Protein AF-V9LE79-F1 (afdb_monomer_lite)

pLDDT: mean 90.93, std 6.91, range [68.38, 98.25]

Secondary structure (DSSP, 8-state):
----EE-TTSEEEEEESS--TTTSTTTT--EEEEEEE--TTT---B-----S--SSEEEE---SS-B-HHHHHHHHHHTTSEEPPHHHHHHHHHTS-------EE-TTS-EEEEESS-BTTBBBSS-EEEE-----TTT--BEEEEEE-

Organism: Callorhinchus milii (NCBI:txid7868)

InterPro domains:
  IPR000538 Link domain [PF00193] (1-50)
  IPR000538 Link domain [PF00193] (64-147)
  IPR000538 Link domain [PR01265] (64-76)
  IPR000538 Link domain [PR01265] (93-106)
  IPR000538 Link domain [PR01265] (111-122)
  IPR000538 Link domain [PR01265] (142-149)
  IPR000538 Link domain [PS50963] (1-51)
  IPR000538 Link domain [PS50963] (56-148)
  IPR000538 Link domain [SM00445] (1-51)
  IPR000538 Link domain [SM00445] (55-148)
  IPR016186 C-type lectin-like/link domain superfamily [G3DSA:3.10.100.10] (1-54)
  IPR016186 C-type lectin-like/link domain superfamily [G3DSA:3.10.100.10] (58-149)
  IPR016187 C-type lectin fold [SSF56436] (1-54)
  IPR016187 C-type lectin fold [SSF56436] (65-148)
  IPR050691 Hyaluronan-binding Proteoglycan [PTHR22804] (1-148)

Structure (mmCIF, N/CA/C/O backbone):
data_AF-V9LE79-F1
#
_entry.id   AF-V9LE79-F1
#
loop_
_atom_site.group_PDB
_atom_site.id
_atom_site.type_symbol
_atom_site.label_atom_id
_atom_site.label_alt_id
_atom_site.label_comp_id
_atom_site.label_asym_id
_atom_site.label_entity_id
_atom_site.label_seq_id
_atom_site.pdbx_PDB_ins_code
_atom_site.Cartn_x
_atom_site.Cartn_y
_atom_site.Cartn_z
_atom_site.occupancy
_atom_site.B_iso_or_equiv
_atom_site.auth_seq_id
_atom_site.auth_comp_id
_atom_site.auth_asym_id
_atom_site.auth_atom_id
_atom_site.pdbx_PDB_model_num
ATOM 1 N N . TRP A 1 1 ? 11.650 -2.992 -2.498 1.00 69.94 1 TRP A N 1
ATOM 2 C CA . TRP A 1 1 ? 10.301 -3.381 -2.942 1.00 69.94 1 TRP A CA 1
ATOM 3 C C . TRP A 1 1 ? 10.131 -2.920 -4.375 1.00 69.94 1 TRP A C 1
ATOM 5 O O . TRP A 1 1 ? 10.414 -1.754 -4.641 1.00 69.94 1 TRP A O 1
ATOM 15 N N . CYS A 1 2 ? 9.711 -3.807 -5.272 1.00 81.38 2 CYS A N 1
ATOM 16 C CA . CYS A 1 2 ? 9.452 -3.493 -6.678 1.00 81.38 2 CYS A CA 1
ATOM 17 C C . CYS A 1 2 ? 7.940 -3.579 -6.898 1.00 81.38 2 CYS A C 1
ATOM 19 O O . CYS A 1 2 ? 7.314 -4.495 -6.376 1.00 81.38 2 CYS A O 1
ATOM 21 N N . ASN A 1 3 ? 7.347 -2.599 -7.577 1.00 83.62 3 ASN A N 1
ATOM 22 C CA . ASN A 1 3 ? 5.889 -2.476 -7.695 1.00 83.62 3 ASN A CA 1
ATOM 23 C C . ASN A 1 3 ? 5.371 -3.332 -8.857 1.00 83.62 3 ASN A C 1
ATOM 25 O O . ASN A 1 3 ? 4.773 -2.799 -9.781 1.00 83.62 3 ASN A O 1
ATOM 29 N N . ALA A 1 4 ? 5.676 -4.631 -8.830 1.00 90.12 4 ALA A N 1
ATOM 30 C CA . ALA A 1 4 ? 5.181 -5.596 -9.803 1.00 90.12 4 ALA A CA 1
ATOM 31 C C . ALA A 1 4 ? 3.661 -5.718 -9.684 1.00 90.12 4 ALA A C 1
ATOM 33 O O . ALA A 1 4 ? 3.146 -5.882 -8.574 1.00 90.12 4 ALA A O 1
ATOM 34 N N . GLY A 1 5 ? 2.966 -5.614 -10.812 1.00 92.44 5 GLY A N 1
ATOM 35 C CA . GLY A 1 5 ? 1.516 -5.693 -10.859 1.00 92.44 5 GLY A CA 1
ATOM 36 C C . GLY A 1 5 ? 1.008 -6.526 -12.023 1.00 92.44 5 GLY A C 1
ATOM 37 O O . GLY A 1 5 ? 1.709 -6.702 -13.019 1.00 92.44 5 GLY A O 1
ATOM 38 N N . TRP A 1 6 ? -0.209 -7.034 -11.865 1.00 93.62 6 TRP A N 1
ATOM 39 C CA . TRP A 1 6 ? -0.938 -7.749 -12.903 1.00 93.62 6 TRP A CA 1
ATOM 40 C C . TRP A 1 6 ? -1.312 -6.823 -14.059 1.00 93.62 6 TRP A C 1
ATOM 42 O O . TRP A 1 6 ? -1.772 -5.699 -13.838 1.00 93.62 6 TRP A O 1
ATOM 52 N N . LEU A 1 7 ? -1.177 -7.340 -15.276 1.00 92.06 7 LEU A N 1
ATOM 53 C CA . LEU A 1 7 ? -1.769 -6.793 -16.491 1.00 92.06 7 LEU A CA 1
ATOM 54 C C . LEU A 1 7 ? -2.960 -7.653 -16.940 1.00 92.06 7 LEU A C 1
ATOM 56 O O . LEU A 1 7 ? -3.145 -8.787 -16.489 1.00 92.06 7 LEU A O 1
ATOM 60 N N . GLU A 1 8 ? -3.787 -7.102 -17.829 1.00 90.12 8 GLU A N 1
ATOM 61 C CA . GLU A 1 8 ? -4.998 -7.765 -18.336 1.00 90.12 8 GLU A CA 1
ATOM 62 C C . GLU A 1 8 ? -4.683 -9.069 -19.089 1.00 90.12 8 GLU A C 1
ATOM 64 O O . GLU A 1 8 ? -5.411 -10.054 -18.960 1.00 90.12 8 GLU A O 1
ATOM 69 N N . ASP A 1 9 ? -3.536 -9.115 -19.771 1.00 91.44 9 ASP A N 1
ATOM 70 C CA . ASP A 1 9 ? -3.017 -10.291 -20.482 1.00 91.44 9 ASP A CA 1
ATOM 71 C C . ASP A 1 9 ? -2.540 -11.430 -19.554 1.00 91.44 9 ASP A C 1
ATOM 73 O O . ASP A 1 9 ? -2.109 -12.484 -20.023 1.00 91.44 9 ASP A O 1
ATOM 77 N N . GLY A 1 10 ? -2.619 -11.244 -18.230 1.00 90.12 10 GLY A N 1
ATOM 78 C CA . GLY A 1 10 ? -2.179 -12.219 -17.232 1.00 90.12 10 GLY A CA 1
ATOM 79 C C . GLY A 1 10 ? -0.671 -12.229 -16.980 1.00 90.12 10 GLY A C 1
ATOM 80 O O . GLY A 1 10 ? -0.193 -13.054 -16.197 1.00 90.12 10 GLY A O 1
ATOM 81 N N . SER A 1 11 ? 0.083 -11.319 -17.598 1.00 93.50 11 SER A N 1
ATOM 82 C CA . SER A 1 11 ? 1.484 -11.101 -17.259 1.00 93.50 11 SER A CA 1
ATOM 83 C C . SER A 1 11 ? 1.644 -10.207 -16.030 1.00 93.50 11 SER A C 1
ATOM 85 O O . SER A 1 11 ? 0.726 -9.494 -15.613 1.00 93.50 11 SER A O 1
ATOM 87 N N . VAL A 1 12 ? 2.833 -10.253 -15.427 1.00 93.88 12 VAL A N 1
ATOM 88 C CA . VAL A 1 12 ? 3.208 -9.383 -14.309 1.00 93.88 12 VAL A CA 1
ATOM 89 C C . VAL A 1 12 ? 4.397 -8.531 -14.699 1.00 93.88 12 VAL A C 1
ATOM 91 O O . VAL A 1 12 ? 5.450 -9.047 -15.076 1.00 93.88 12 VAL A O 1
ATOM 94 N N . GLN A 1 13 ? 4.241 -7.215 -14.589 1.00 93.25 13 GLN A N 1
ATOM 95 C CA . GLN A 1 13 ? 5.246 -6.260 -15.046 1.00 93.25 13 GLN A CA 1
ATOM 96 C C . GLN A 1 13 ? 5.335 -5.046 -14.119 1.00 93.25 13 GLN A C 1
ATOM 98 O O . GLN A 1 13 ? 4.437 -4.782 -13.315 1.00 93.25 13 GLN A O 1
ATOM 103 N N . TYR A 1 14 ? 6.432 -4.293 -14.222 1.00 90.44 14 TYR A N 1
ATOM 104 C CA . TYR A 1 14 ? 6.525 -2.950 -13.647 1.00 90.44 14 TYR A CA 1
ATOM 105 C C . TYR A 1 14 ? 7.533 -2.055 -14.374 1.00 90.44 14 TYR A C 1
ATOM 107 O O . TYR A 1 14 ? 8.595 -2.524 -14.796 1.00 90.44 14 TYR A O 1
ATOM 115 N N . PRO A 1 15 ? 7.252 -0.742 -14.466 1.00 89.31 15 PRO A N 1
ATOM 116 C CA . PRO A 1 15 ? 8.195 0.214 -15.018 1.00 89.31 15 PRO A CA 1
ATOM 117 C C . PRO A 1 15 ? 9.310 0.544 -14.017 1.00 89.31 15 PRO A C 1
ATOM 119 O O . PRO A 1 15 ? 9.093 0.713 -12.810 1.00 89.31 15 PRO A O 1
ATOM 122 N N . ILE A 1 16 ? 10.517 0.714 -14.542 1.00 87.12 16 ILE A N 1
ATOM 123 C CA . ILE A 1 16 ? 11.696 1.206 -13.838 1.00 87.12 16 ILE A CA 1
ATOM 124 C C . ILE A 1 16 ? 12.039 2.574 -14.424 1.00 87.12 16 ILE A C 1
ATOM 126 O O . ILE A 1 16 ? 12.859 2.683 -15.326 1.00 87.12 16 ILE A O 1
ATOM 130 N N . ALA A 1 17 ? 11.411 3.627 -13.900 1.00 84.12 17 ALA A N 1
ATOM 131 C CA . ALA A 1 17 ? 11.756 5.007 -14.258 1.00 84.12 17 ALA A CA 1
ATOM 132 C C . ALA A 1 17 ? 13.042 5.490 -13.559 1.00 84.12 17 ALA A C 1
ATOM 134 O O . ALA A 1 17 ? 13.789 6.301 -14.095 1.00 84.12 17 ALA A O 1
ATOM 135 N N . SER A 1 18 ? 13.311 4.983 -12.353 1.00 81.69 18 SER A N 1
ATOM 136 C CA . SER A 1 18 ? 14.513 5.300 -11.577 1.00 81.69 18 SER A CA 1
ATOM 137 C C . SER A 1 18 ? 15.154 4.005 -11.081 1.00 81.69 18 SER A C 1
ATOM 139 O O . SER A 1 18 ? 14.509 3.272 -10.315 1.00 81.69 18 SER A O 1
ATOM 141 N N . PRO A 1 19 ? 16.394 3.697 -11.503 1.00 79.81 19 PRO A N 1
ATOM 142 C CA . PRO A 1 19 ? 17.018 2.432 -11.168 1.00 79.81 19 PRO A CA 1
ATOM 143 C C . PRO A 1 19 ? 17.258 2.253 -9.670 1.00 79.81 19 PRO A C 1
ATOM 145 O O . PRO A 1 19 ? 17.910 3.069 -9.017 1.00 79.81 19 PRO A O 1
ATOM 148 N N . ARG A 1 20 ? 16.779 1.137 -9.118 1.00 80.56 20 ARG A N 1
ATOM 149 C CA . ARG A 1 20 ? 16.965 0.764 -7.709 1.00 80.56 20 ARG A CA 1
ATOM 150 C C . ARG A 1 20 ? 17.723 -0.548 -7.641 1.00 80.56 20 ARG A C 1
ATOM 152 O O . ARG A 1 20 ? 17.371 -1.492 -8.341 1.00 80.56 20 ARG A O 1
ATOM 159 N N . ARG A 1 21 ? 18.709 -0.643 -6.739 1.00 74.88 21 ARG A N 1
ATOM 160 C CA . ARG A 1 21 ? 19.594 -1.823 -6.602 1.00 74.88 21 ARG A CA 1
ATOM 161 C C . ARG A 1 21 ? 18.840 -3.160 -6.566 1.00 74.88 21 ARG A C 1
ATOM 163 O O . ARG A 1 21 ? 19.332 -4.142 -7.092 1.00 74.88 21 ARG A O 1
ATOM 170 N N . ARG A 1 22 ? 17.651 -3.203 -5.950 1.00 78.12 22 ARG A N 1
ATOM 171 C CA . ARG A 1 22 ? 16.840 -4.429 -5.822 1.00 78.12 22 ARG A CA 1
ATOM 172 C C . ARG A 1 22 ? 15.872 -4.677 -6.992 1.00 78.12 22 ARG A C 1
ATOM 174 O O . ARG A 1 22 ? 15.337 -5.769 -7.085 1.00 78.12 22 ARG A O 1
ATOM 181 N N . CYS A 1 23 ? 15.608 -3.680 -7.836 1.00 80.19 23 CYS A N 1
ATOM 182 C CA . CYS A 1 23 ? 14.555 -3.739 -8.860 1.00 80.19 23 CYS A CA 1
ATOM 183 C C . CYS A 1 23 ? 15.066 -3.601 -10.292 1.00 80.19 23 CYS A C 1
ATOM 185 O O . CYS A 1 23 ? 14.289 -3.760 -11.217 1.00 80.19 23 CYS A O 1
ATOM 187 N N . SER A 1 24 ? 16.340 -3.268 -10.486 1.00 79.12 24 SER A N 1
ATOM 188 C CA . SER A 1 24 ? 16.888 -2.921 -11.804 1.00 79.12 24 SER A CA 1
ATOM 189 C C . SER A 1 24 ? 18.040 -3.827 -12.229 1.00 79.12 24 SER A C 1
ATOM 191 O O . SER A 1 24 ? 18.800 -3.472 -13.123 1.00 79.12 24 SER A O 1
ATOM 193 N N . GLY A 1 25 ? 18.199 -4.969 -11.555 1.00 72.00 25 GLY A N 1
ATOM 194 C CA . GLY A 1 25 ? 19.347 -5.854 -11.742 1.00 72.00 25 GLY A CA 1
ATOM 195 C C . GLY A 1 25 ? 20.681 -5.196 -11.368 1.00 72.00 25 GLY A C 1
ATOM 196 O O . GLY A 1 25 ? 20.724 -4.113 -10.774 1.00 72.00 25 GLY A O 1
ATOM 197 N N . SER A 1 26 ? 21.779 -5.871 -11.708 1.00 68.38 26 SER A N 1
ATOM 198 C CA . SER A 1 26 ? 23.151 -5.374 -11.531 1.00 68.38 26 SER A CA 1
ATOM 199 C C . SER A 1 26 ? 23.437 -4.134 -12.380 1.00 68.38 26 SER A C 1
ATOM 201 O O . SER A 1 26 ? 24.067 -3.197 -11.892 1.00 68.38 26 SER A O 1
ATOM 203 N N . ASP A 1 27 ? 22.890 -4.092 -13.595 1.00 71.44 27 ASP A N 1
ATOM 204 C CA . ASP A 1 27 ? 23.194 -3.063 -14.599 1.00 71.44 27 ASP A CA 1
ATOM 205 C C . ASP A 1 27 ? 22.375 -1.777 -14.428 1.00 71.44 27 ASP A C 1
ATOM 207 O O . ASP A 1 27 ? 22.572 -0.808 -15.156 1.00 71.44 27 ASP A O 1
ATOM 211 N N . ARG A 1 28 ? 21.472 -1.736 -13.434 1.00 75.06 28 ARG A N 1
ATOM 212 C CA . ARG A 1 28 ? 20.654 -0.560 -13.085 1.00 75.06 28 ARG A CA 1
ATOM 213 C C . ARG A 1 28 ? 19.928 0.019 -14.307 1.00 75.06 28 ARG A C 1
ATOM 215 O O . ARG A 1 28 ? 19.889 1.233 -14.495 1.00 75.06 28 ARG A O 1
ATOM 222 N N . THR A 1 29 ? 19.332 -0.851 -15.114 1.00 78.50 29 THR A N 1
ATOM 223 C CA . THR A 1 29 ? 18.672 -0.461 -16.362 1.00 78.50 29 THR A CA 1
ATOM 224 C C . THR A 1 29 ? 17.319 0.208 -16.112 1.00 78.50 29 THR A C 1
ATOM 226 O O . THR A 1 29 ? 16.593 -0.121 -15.170 1.00 78.50 29 THR A O 1
ATOM 229 N N . VAL A 1 30 ? 17.000 1.188 -16.958 1.00 87.06 30 VAL A N 1
ATOM 230 C CA . VAL A 1 30 ? 15.675 1.819 -17.082 1.00 87.06 30 VAL A CA 1
ATOM 231 C C . VAL A 1 30 ? 14.867 1.021 -18.104 1.00 87.06 30 VAL A C 1
ATOM 233 O O . VAL A 1 30 ? 15.437 0.481 -19.050 1.00 87.06 30 VAL A O 1
ATOM 236 N N . GLY A 1 31 ? 13.549 0.941 -17.930 1.00 89.38 31 GLY A N 1
ATOM 237 C CA . GLY A 1 31 ? 12.669 0.245 -18.872 1.00 89.38 31 GLY A CA 1
ATOM 238 C C . GLY A 1 31 ? 11.530 -0.483 -18.176 1.00 89.38 31 GLY A C 1
ATOM 239 O O . GLY A 1 31 ? 11.005 -0.005 -17.171 1.00 89.38 31 GLY A O 1
ATOM 240 N N . ILE A 1 32 ? 11.148 -1.642 -18.707 1.00 89.00 32 ILE A N 1
ATOM 241 C CA . ILE A 1 32 ? 10.090 -2.492 -18.155 1.00 89.00 32 ILE A CA 1
ATOM 242 C C . ILE A 1 32 ? 10.724 -3.786 -17.652 1.00 89.00 32 ILE A C 1
ATOM 244 O O . ILE A 1 32 ? 11.422 -4.471 -18.395 1.00 89.00 32 ILE A O 1
ATOM 248 N N . SER A 1 33 ? 10.474 -4.125 -16.388 1.00 90.12 33 SER A N 1
ATOM 249 C CA . SER A 1 33 ? 10.775 -5.455 -15.862 1.00 90.12 33 SER A CA 1
ATOM 250 C C . SER A 1 33 ? 9.550 -6.341 -16.044 1.00 90.12 33 SER A C 1
ATOM 252 O O . SER A 1 33 ? 8.452 -5.968 -15.625 1.00 90.12 33 SER A O 1
ATOM 254 N N . ASN A 1 34 ? 9.741 -7.492 -16.685 1.00 90.62 34 ASN A N 1
ATOM 255 C CA . ASN A 1 34 ? 8.676 -8.418 -17.047 1.00 90.62 34 ASN A CA 1
ATOM 256 C C . ASN A 1 34 ? 8.924 -9.782 -16.391 1.00 90.62 34 ASN A C 1
ATOM 258 O O . ASN A 1 34 ? 9.992 -10.368 -16.567 1.00 90.62 34 ASN A O 1
ATOM 262 N N . TYR A 1 35 ? 7.956 -10.265 -15.614 1.00 90.06 35 TYR A N 1
ATOM 263 C CA . TYR A 1 35 ? 7.994 -11.574 -14.950 1.00 90.06 35 TYR A CA 1
ATOM 264 C C . TYR A 1 35 ? 7.269 -12.667 -15.753 1.00 90.06 35 TYR A C 1
ATOM 266 O O . TYR A 1 35 ? 7.238 -13.821 -15.327 1.00 90.06 35 TYR A O 1
ATOM 274 N N . GLY A 1 36 ? 6.712 -12.322 -16.914 1.00 93.38 36 GLY A N 1
ATOM 275 C CA . GLY A 1 36 ? 5.952 -13.212 -17.782 1.00 93.38 36 GLY A CA 1
ATOM 276 C C . GLY A 1 36 ? 4.548 -13.492 -17.257 1.00 93.38 36 GLY A C 1
ATOM 277 O O . GLY A 1 36 ? 4.058 -12.814 -16.352 1.00 93.38 36 GLY A O 1
ATOM 278 N N . TYR A 1 37 ? 3.903 -14.496 -17.850 1.00 93.94 37 TYR A N 1
ATOM 279 C CA . TYR A 1 37 ? 2.624 -15.027 -17.386 1.00 93.94 37 TYR A CA 1
ATOM 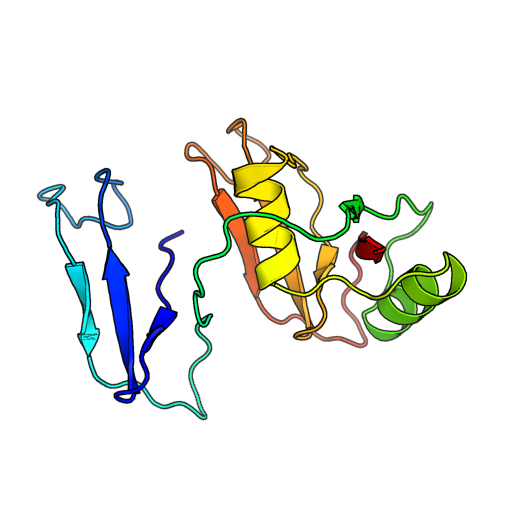280 C C . TYR A 1 37 ? 2.791 -15.687 -16.016 1.00 93.94 37 TYR A C 1
ATOM 282 O O . TYR A 1 37 ? 3.726 -16.468 -15.814 1.00 93.94 37 TYR A O 1
ATOM 290 N N . ARG A 1 38 ? 1.897 -15.370 -15.080 1.00 94.38 38 ARG A N 1
ATOM 291 C CA . ARG A 1 38 ? 1.941 -15.867 -13.697 1.00 94.38 38 ARG A CA 1
ATOM 292 C C . ARG A 1 38 ? 0.612 -16.532 -13.330 1.00 94.38 38 ARG A C 1
ATOM 294 O O . ARG A 1 38 ? -0.425 -16.229 -13.921 1.00 94.38 38 ARG A O 1
ATOM 301 N N . HIS A 1 39 ? 0.632 -17.429 -12.348 1.00 91.81 39 HIS A N 1
ATOM 302 C CA . HIS A 1 39 ? -0.572 -18.151 -11.924 1.00 91.81 39 HIS A CA 1
ATOM 303 C C . HIS A 1 39 ? -1.425 -17.269 -11.005 1.00 91.81 39 HIS A C 1
ATOM 305 O O . HIS A 1 39 ? -0.991 -16.894 -9.915 1.00 91.81 39 HIS A O 1
ATOM 311 N N . LYS A 1 40 ? -2.640 -16.913 -11.442 1.00 85.00 40 LYS A N 1
ATOM 312 C CA . LYS A 1 40 ? -3.513 -15.956 -10.732 1.00 85.00 40 LYS A CA 1
ATOM 313 C C . LYS A 1 40 ? -3.990 -16.492 -9.379 1.00 85.00 40 LYS A C 1
ATOM 315 O O . LYS A 1 40 ? -4.258 -15.719 -8.461 1.00 85.00 40 LYS A O 1
ATOM 320 N N . GLU A 1 41 ? -4.081 -17.810 -9.253 1.00 85.50 41 GLU A N 1
ATOM 321 C CA . GLU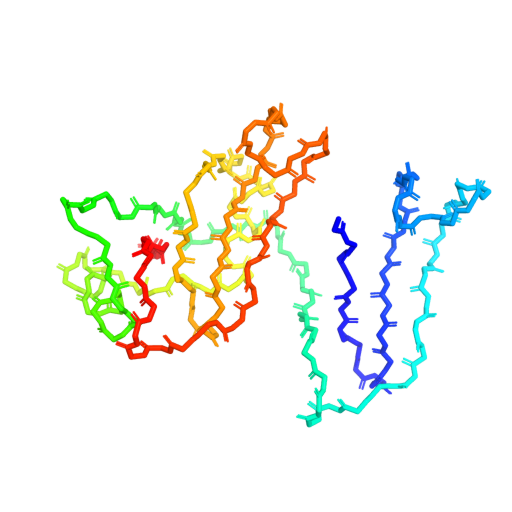 A 1 41 ? -4.581 -18.510 -8.073 1.00 85.50 41 GLU A CA 1
ATOM 322 C C . GLU A 1 41 ? -3.509 -18.630 -6.981 1.00 85.50 41 GLU A C 1
ATOM 324 O O . GLU A 1 41 ? -3.807 -18.458 -5.791 1.00 85.50 41 GLU A O 1
ATOM 329 N N . ASP A 1 42 ? -2.255 -18.831 -7.384 1.00 88.38 42 ASP A N 1
ATOM 330 C CA . ASP A 1 42 ? -1.129 -19.103 -6.483 1.00 88.38 42 ASP A CA 1
ATOM 331 C C . ASP A 1 42 ? -0.335 -17.844 -6.133 1.00 88.38 42 ASP A C 1
ATOM 333 O O . ASP A 1 42 ? 0.295 -17.760 -5.077 1.00 88.38 42 ASP A O 1
ATOM 337 N N . GLU A 1 43 ? -0.391 -16.831 -6.995 1.00 90.38 43 GLU A N 1
ATOM 338 C CA . GLU A 1 43 ? 0.409 -15.624 -6.853 1.00 90.38 43 GLU A CA 1
ATOM 339 C C . GLU A 1 43 ? -0.447 -14.410 -6.511 1.00 90.38 43 GLU A C 1
ATOM 341 O O . GLU A 1 43 ? -1.654 -14.347 -6.758 1.00 90.38 43 GLU A O 1
ATOM 346 N N . ARG A 1 44 ? 0.174 -13.428 -5.858 1.00 89.38 44 ARG A N 1
ATOM 347 C CA . ARG A 1 44 ? -0.492 -12.203 -5.416 1.00 89.38 44 ARG A CA 1
ATOM 348 C C . ARG A 1 44 ? 0.337 -11.009 -5.855 1.00 89.38 44 ARG A C 1
ATOM 350 O O . ARG A 1 44 ? 1.408 -10.758 -5.309 1.00 89.38 44 ARG A O 1
ATOM 357 N N . TYR A 1 45 ? -0.205 -10.264 -6.805 1.00 90.81 45 TYR A N 1
ATOM 358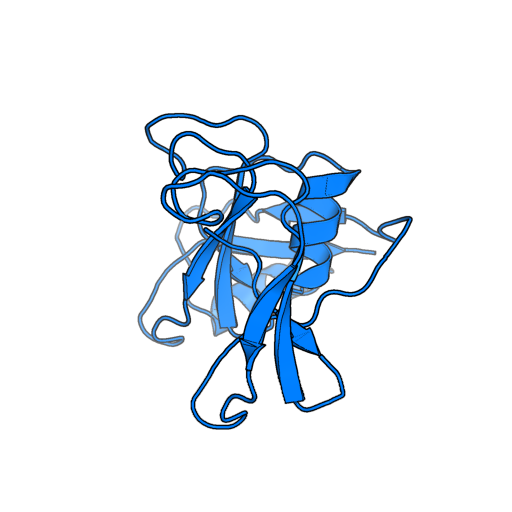 C CA . TYR A 1 45 ? 0.303 -8.971 -7.236 1.00 90.81 45 TYR A CA 1
ATOM 359 C C . TYR A 1 45 ? -0.826 -7.945 -7.179 1.00 90.81 45 TYR A C 1
ATOM 361 O O . TYR A 1 45 ? -2.007 -8.298 -7.212 1.00 90.81 45 TYR A O 1
ATOM 369 N N . ASP A 1 46 ? -0.461 -6.674 -7.060 1.00 90.56 46 ASP A N 1
ATOM 370 C CA . ASP A 1 46 ? -1.430 -5.585 -7.146 1.00 90.56 46 ASP A CA 1
ATOM 371 C C . ASP A 1 46 ? -1.844 -5.363 -8.608 1.00 90.56 46 ASP A C 1
ATOM 373 O O . ASP A 1 46 ? -1.108 -5.709 -9.527 1.00 90.56 46 ASP A O 1
ATOM 377 N N . ALA A 1 47 ? -2.990 -4.732 -8.839 1.00 88.88 47 ALA A N 1
ATOM 378 C CA . ALA A 1 47 ? -3.299 -4.104 -10.121 1.00 88.88 47 ALA A CA 1
ATOM 379 C C . ALA A 1 47 ? -3.177 -2.588 -9.939 1.00 88.88 47 ALA A C 1
ATOM 381 O O . ALA A 1 47 ? -3.783 -2.017 -9.028 1.00 88.88 47 ALA A O 1
ATOM 382 N N . PHE A 1 48 ? -2.360 -1.935 -10.765 1.00 82.38 48 PHE A N 1
ATOM 383 C CA . PHE A 1 48 ? -2.133 -0.495 -10.665 1.00 82.38 48 PHE A CA 1
ATOM 384 C C . PHE A 1 48 ? -3.001 0.244 -11.679 1.00 82.38 48 PHE A C 1
ATOM 386 O O . PHE A 1 48 ? -2.823 0.091 -12.883 1.00 82.38 48 PHE A O 1
ATOM 393 N N . CYS A 1 49 ? -3.896 1.093 -11.179 1.00 81.25 49 CYS A N 1
ATOM 394 C CA . CYS A 1 49 ? -4.658 2.034 -11.994 1.00 81.25 49 CYS A CA 1
ATOM 395 C C . CYS A 1 49 ? -4.111 3.451 -11.805 1.00 81.25 49 CYS A C 1
ATOM 397 O O . CYS A 1 49 ? -3.664 3.816 -10.713 1.00 81.25 49 CYS A O 1
ATOM 399 N N . PHE A 1 50 ? -4.174 4.264 -12.858 1.00 80.62 50 PHE A N 1
ATOM 400 C CA . PHE A 1 50 ? -3.887 5.690 -12.750 1.00 80.62 50 PHE A CA 1
ATOM 401 C C . PHE A 1 50 ? -5.069 6.422 -12.104 1.00 80.62 50 PHE A C 1
ATOM 403 O O . PHE A 1 50 ? -6.223 6.183 -12.453 1.00 80.62 50 PHE A O 1
ATOM 410 N N . THR A 1 51 ? -4.774 7.342 -11.186 1.00 85.25 51 THR A N 1
ATOM 411 C CA . THR A 1 51 ? -5.735 8.328 -10.688 1.00 85.25 51 THR A CA 1
ATOM 412 C C . THR A 1 51 ? -5.047 9.681 -10.541 1.00 85.25 51 THR A C 1
ATOM 414 O O . THR A 1 51 ? -3.885 9.744 -10.137 1.00 85.25 51 THR A O 1
ATOM 417 N N . SER A 1 52 ? -5.759 10.757 -10.874 1.00 83.50 52 SER A N 1
ATOM 418 C CA . SER A 1 52 ? -5.287 12.137 -10.719 1.00 83.50 52 SER A CA 1
ATOM 419 C C . SER A 1 52 ? -5.679 12.761 -9.380 1.00 83.50 52 SER A C 1
ATOM 421 O O . SER A 1 52 ? -5.085 13.761 -8.987 1.00 83.50 52 SER A O 1
ATOM 423 N N . ASN A 1 53 ? -6.665 12.194 -8.679 1.00 83.81 53 ASN A N 1
ATOM 424 C CA . ASN A 1 53 ? -7.142 12.711 -7.401 1.00 83.81 53 ASN A CA 1
ATOM 425 C C . ASN A 1 53 ? -7.719 11.588 -6.524 1.00 83.81 53 ASN A C 1
ATOM 427 O O . ASN A 1 53 ? -8.304 10.624 -7.026 1.00 83.81 53 ASN A O 1
ATOM 431 N N . LEU A 1 54 ? -7.584 11.727 -5.208 1.00 86.62 54 LEU A N 1
ATOM 432 C CA . LEU A 1 54 ? -8.275 10.898 -4.231 1.00 86.62 54 LEU A CA 1
ATOM 433 C C . LEU A 1 54 ? -9.538 11.644 -3.772 1.00 86.62 54 LEU A C 1
ATOM 435 O O . LEU A 1 54 ? -9.457 12.682 -3.129 1.00 86.62 54 LEU A O 1
ATOM 439 N N . GLN A 1 55 ? -10.726 11.123 -4.096 1.00 88.62 55 GLN A N 1
ATOM 440 C CA . GLN A 1 55 ? -12.016 11.730 -3.715 1.00 88.62 55 GLN A CA 1
ATOM 441 C C . GLN A 1 55 ? -12.356 11.489 -2.231 1.00 88.62 55 GLN A C 1
ATOM 443 O O . GLN A 1 55 ? -13.426 10.981 -1.916 1.00 88.62 55 GLN A O 1
ATOM 448 N N . GLY A 1 56 ? -11.404 11.715 -1.330 1.00 93.88 56 GLY A N 1
ATOM 449 C CA . GLY A 1 56 ? -11.501 11.449 0.103 1.00 93.88 56 GLY A CA 1
ATOM 450 C C . GLY A 1 56 ? -10.117 11.452 0.747 1.00 93.88 56 GLY A C 1
ATOM 451 O O . GLY A 1 56 ? -9.132 11.814 0.113 1.00 93.88 56 GLY A O 1
ATOM 452 N N . SER A 1 57 ? -10.020 11.000 1.993 1.00 95.94 57 SER A N 1
ATOM 453 C CA . SER A 1 57 ? -8.757 10.955 2.735 1.00 95.94 57 SER A CA 1
ATOM 454 C C . SER A 1 57 ? -8.494 9.581 3.337 1.00 95.94 57 SER A C 1
ATOM 456 O O . SER A 1 57 ? -9.389 8.934 3.888 1.00 95.94 57 SER A O 1
ATOM 458 N N . VAL A 1 58 ? -7.238 9.139 3.250 1.00 97.56 58 VAL A N 1
ATOM 459 C CA . VAL A 1 58 ? -6.744 7.984 4.006 1.00 97.56 58 VAL A CA 1
ATOM 460 C C . VAL A 1 58 ? -6.097 8.473 5.293 1.00 97.56 58 VAL A C 1
ATOM 462 O O . VAL A 1 58 ? -5.221 9.335 5.280 1.00 97.56 58 VAL A O 1
ATOM 465 N N . TYR A 1 59 ? -6.479 7.877 6.416 1.00 96.12 59 TYR A N 1
ATOM 466 C CA . TYR A 1 59 ? -5.888 8.173 7.715 1.00 96.12 59 TYR A CA 1
ATOM 467 C C . TYR A 1 59 ? -5.608 6.894 8.496 1.00 96.12 59 TYR A C 1
ATOM 469 O O . TYR A 1 59 ? -6.287 5.877 8.369 1.00 96.12 59 TYR A O 1
ATOM 477 N N . PHE A 1 60 ? -4.585 6.949 9.343 1.00 96.38 60 PHE A N 1
ATOM 478 C CA . PHE A 1 60 ? -4.252 5.846 10.234 1.00 96.38 60 PHE A CA 1
ATOM 479 C C . PHE A 1 60 ? -5.024 5.974 11.544 1.00 96.38 60 PHE A C 1
ATOM 481 O O . PHE A 1 60 ? -4.912 6.986 12.248 1.00 96.38 60 PHE A O 1
ATOM 488 N N . ARG A 1 61 ? -5.777 4.939 11.915 1.00 88.81 61 ARG A N 1
ATOM 489 C CA . ARG A 1 61 ? -6.537 4.943 13.163 1.00 88.81 61 ARG A CA 1
ATOM 490 C C . ARG A 1 61 ? -5.613 4.628 14.340 1.00 88.81 61 ARG A C 1
ATOM 492 O O . ARG A 1 61 ? -5.279 3.474 14.604 1.00 88.81 61 ARG A O 1
ATOM 499 N N . LYS A 1 62 ? -5.214 5.672 15.072 1.00 76.75 62 LYS A N 1
ATOM 500 C CA . LYS A 1 62 ? -4.437 5.542 16.312 1.00 76.75 62 LYS A CA 1
ATOM 501 C C . LYS A 1 62 ? -5.329 4.949 17.404 1.00 76.75 62 LYS A C 1
ATOM 503 O O . LYS A 1 62 ? -6.276 5.589 17.850 1.00 76.75 62 LYS A O 1
ATOM 508 N N . MET A 1 63 ? -5.036 3.721 17.815 1.00 79.88 63 MET A N 1
ATOM 509 C CA . MET A 1 63 ? -5.724 3.027 18.904 1.00 79.88 63 MET A CA 1
ATOM 510 C C . MET A 1 63 ? -4.719 2.619 19.974 1.00 79.88 63 MET A C 1
ATOM 512 O O . MET A 1 63 ? -3.554 2.375 19.672 1.00 79.88 63 MET A O 1
ATOM 516 N N . TYR A 1 64 ? -5.180 2.546 21.225 1.00 81.12 64 TYR A N 1
ATOM 517 C CA . TYR A 1 64 ? -4.352 2.146 22.369 1.00 81.12 64 TYR A CA 1
ATOM 518 C C . TYR A 1 64 ? -3.833 0.707 22.253 1.00 81.12 64 TYR A C 1
ATOM 520 O O . TYR A 1 64 ? -2.793 0.379 22.813 1.00 81.12 64 TYR A O 1
ATOM 528 N N . ARG A 1 65 ? -4.536 -0.141 21.493 1.00 88.19 65 ARG A N 1
ATOM 529 C CA . ARG A 1 65 ? -4.121 -1.505 21.158 1.00 88.19 65 ARG A CA 1
ATOM 530 C C . ARG A 1 65 ? -4.173 -1.735 19.650 1.00 88.19 65 ARG A C 1
ATOM 532 O O . ARG A 1 65 ? -4.982 -1.122 18.953 1.00 88.19 65 ARG A O 1
ATOM 539 N N . LYS A 1 66 ? -3.326 -2.647 19.173 1.00 92.31 66 LYS A N 1
ATOM 540 C CA . LYS A 1 66 ? -3.391 -3.185 17.810 1.00 92.31 66 LYS A CA 1
ATOM 541 C C . LYS A 1 66 ? -4.612 -4.100 17.664 1.00 92.31 66 LYS A C 1
ATOM 543 O O . LYS A 1 66 ? -5.080 -4.663 18.651 1.00 92.31 66 LYS A O 1
ATOM 548 N N . LEU A 1 67 ? -5.114 -4.221 16.443 1.00 95.19 67 LEU A N 1
ATOM 549 C CA . LEU A 1 67 ? -6.352 -4.911 16.102 1.00 95.19 67 LEU A CA 1
ATOM 550 C C . LEU A 1 67 ? -6.094 -6.093 15.171 1.00 95.19 67 LEU A C 1
ATOM 552 O O . LEU A 1 67 ? -5.205 -6.029 14.313 1.00 95.19 67 LEU A O 1
ATOM 556 N N . ASN A 1 68 ? -6.912 -7.136 15.293 1.00 97.31 68 ASN A N 1
ATOM 557 C CA . ASN A 1 68 ? -7.027 -8.132 14.227 1.00 97.31 68 ASN A CA 1
ATOM 558 C C . ASN A 1 68 ? -7.818 -7.562 13.034 1.00 97.31 68 ASN A C 1
ATOM 560 O O . ASN A 1 68 ? -8.372 -6.461 13.106 1.00 97.31 68 ASN A O 1
ATOM 564 N N . TYR A 1 69 ? -7.882 -8.302 11.927 1.00 98.06 69 TYR A N 1
ATOM 565 C CA . TYR A 1 69 ? -8.485 -7.803 10.688 1.00 98.06 69 TYR A CA 1
ATOM 566 C C . TYR A 1 69 ? -9.966 -7.402 10.854 1.00 98.06 69 TYR A C 1
ATOM 568 O O . TYR A 1 69 ? -10.377 -6.310 10.461 1.00 98.06 69 TYR A O 1
ATOM 576 N N . ALA A 1 70 ? -10.767 -8.253 11.502 1.00 98.12 70 ALA A N 1
ATOM 577 C CA . ALA A 1 70 ? -12.196 -8.006 11.704 1.00 98.12 70 ALA A CA 1
ATOM 578 C C . ALA A 1 70 ? -12.465 -6.851 12.686 1.00 98.12 70 ALA A C 1
ATOM 580 O O . ALA A 1 70 ? -13.473 -6.148 12.595 1.00 98.12 70 ALA A O 1
ATOM 581 N N . GLU A 1 71 ? -11.586 -6.648 13.665 1.00 97.31 71 GLU A N 1
ATOM 582 C CA . GLU A 1 71 ? -11.630 -5.473 14.531 1.00 97.31 71 GLU A CA 1
ATOM 583 C C . GLU A 1 71 ? -11.249 -4.196 13.773 1.00 97.31 71 GLU A C 1
ATOM 585 O O . GLU A 1 71 ? -11.885 -3.166 13.995 1.00 97.31 71 GLU A O 1
ATOM 590 N N . ALA A 1 72 ? -10.248 -4.254 12.886 1.00 97.44 72 ALA A N 1
ATOM 591 C CA . ALA A 1 72 ? -9.795 -3.118 12.083 1.00 97.44 72 ALA A CA 1
ATOM 592 C C . ALA A 1 72 ? -10.901 -2.584 11.165 1.00 97.44 72 ALA A C 1
ATOM 594 O O . ALA A 1 72 ? -11.155 -1.379 11.170 1.00 97.44 72 ALA A O 1
ATOM 595 N N . MET A 1 73 ? -11.619 -3.474 10.472 1.00 97.75 73 MET A N 1
ATOM 596 C CA . MET A 1 73 ? -12.793 -3.107 9.669 1.00 97.75 73 MET A CA 1
ATOM 597 C C . MET A 1 73 ? -13.844 -2.364 10.504 1.00 97.75 73 MET A C 1
ATOM 599 O O . MET A 1 73 ? -14.164 -1.208 10.225 1.00 97.75 73 MET A O 1
ATOM 603 N N . ARG A 1 74 ? -14.288 -2.977 11.611 1.00 97.12 74 ARG A N 1
ATOM 604 C CA . ARG A 1 74 ? -15.287 -2.384 12.519 1.00 97.12 74 ARG A CA 1
ATOM 605 C C . ARG A 1 74 ? -14.820 -1.074 13.152 1.00 97.12 74 ARG A C 1
ATOM 607 O O . ARG A 1 74 ? -15.631 -0.242 13.556 1.00 97.12 74 ARG A O 1
ATOM 614 N N . ALA A 1 75 ? -13.515 -0.892 13.341 1.00 96.00 75 ALA A N 1
ATOM 615 C CA . ALA A 1 75 ? -12.968 0.356 13.858 1.00 96.00 75 ALA A CA 1
ATOM 616 C C . ALA A 1 75 ? -13.108 1.500 12.845 1.00 96.00 75 ALA A C 1
ATOM 618 O O . ALA A 1 75 ? -13.477 2.598 13.258 1.00 96.00 75 ALA A O 1
ATOM 619 N N . CYS A 1 76 ? -12.868 1.240 11.555 1.00 97.06 76 CYS A N 1
ATOM 620 C CA . CYS A 1 76 ? -13.055 2.234 10.497 1.00 97.06 76 CYS A CA 1
ATOM 621 C C . CYS A 1 76 ? -14.538 2.583 10.291 1.00 97.06 76 CYS A C 1
ATOM 623 O O . CYS A 1 76 ? -14.878 3.768 10.229 1.00 97.06 76 CYS A O 1
ATOM 625 N N . GLU A 1 77 ? -15.417 1.575 10.296 1.00 96.94 77 GLU A N 1
ATOM 626 C CA . GLU A 1 77 ? -16.878 1.745 10.183 1.00 96.94 77 GLU A CA 1
ATOM 627 C C . GLU A 1 77 ? -17.440 2.621 11.304 1.00 96.94 77 GLU A C 1
ATOM 629 O O . GLU A 1 77 ? -18.158 3.587 11.052 1.00 96.94 77 GLU A O 1
ATOM 634 N N . ARG A 1 78 ? -17.037 2.365 12.556 1.00 95.00 78 ARG A N 1
ATOM 635 C CA . ARG A 1 78 ? -17.461 3.175 13.713 1.00 95.00 78 ARG A CA 1
ATOM 636 C C . ARG A 1 78 ? -16.984 4.627 13.667 1.00 95.00 78 ARG A C 1
ATOM 638 O O . ARG A 1 78 ? -17.555 5.463 14.359 1.00 95.00 78 ARG A O 1
ATOM 645 N N . SER A 1 79 ? -15.956 4.943 12.881 1.00 92.12 79 SER A N 1
ATOM 646 C CA . SER A 1 79 ? -15.531 6.327 12.621 1.00 92.12 79 SER A CA 1
ATOM 647 C C . SER A 1 79 ? -16.198 6.964 11.393 1.00 92.12 79 SER A C 1
ATOM 649 O O . SER A 1 79 ? -15.816 8.066 10.995 1.00 92.12 79 SER A O 1
ATOM 651 N N . GLY A 1 80 ? -17.191 6.296 10.797 1.00 94.69 80 GLY A N 1
ATOM 652 C CA . GLY A 1 80 ? -17.913 6.780 9.620 1.00 94.69 80 GLY A CA 1
ATOM 653 C C . GLY A 1 80 ? -17.089 6.702 8.334 1.00 94.69 80 GLY A C 1
ATOM 654 O O . GLY A 1 80 ? -17.220 7.572 7.479 1.00 94.69 80 GLY A O 1
ATOM 655 N N . GLY A 1 81 ? -16.193 5.718 8.233 1.00 96.06 81 GLY A N 1
ATOM 656 C CA . GLY A 1 81 ? -15.415 5.422 7.031 1.00 96.06 81 GLY A CA 1
ATOM 657 C C . GLY A 1 81 ? -15.366 3.919 6.760 1.00 96.06 81 GLY A C 1
ATOM 658 O O . GLY A 1 81 ? -16.036 3.138 7.425 1.00 96.06 81 GLY A O 1
ATOM 659 N N . ALA A 1 82 ? -14.540 3.501 5.809 1.00 97.69 82 ALA A N 1
ATOM 660 C CA . ALA A 1 82 ? -14.284 2.093 5.509 1.00 97.69 82 ALA A CA 1
ATOM 661 C C . ALA A 1 82 ? -12.805 1.764 5.733 1.00 97.69 82 ALA A C 1
ATOM 663 O O . ALA A 1 82 ? -11.969 2.666 5.829 1.00 97.69 82 ALA A O 1
ATOM 664 N N . ILE A 1 83 ? -12.460 0.480 5.831 1.00 98.06 83 ILE A N 1
ATOM 665 C CA . ILE A 1 83 ? -11.051 0.081 5.751 1.00 98.06 83 ILE A CA 1
ATOM 666 C C . ILE A 1 83 ? -10.499 0.495 4.380 1.00 98.06 83 ILE A C 1
ATOM 668 O O . ILE A 1 83 ? -11.177 0.356 3.364 1.00 98.06 83 ILE A O 1
ATOM 672 N N . ALA A 1 84 ? -9.300 1.072 4.349 1.00 98.06 84 ALA A N 1
ATOM 673 C CA . ALA A 1 84 ? -8.750 1.619 3.117 1.00 98.06 84 ALA A CA 1
ATOM 674 C C . ALA A 1 84 ? -8.410 0.502 2.123 1.00 98.06 84 ALA A C 1
ATOM 676 O O . ALA A 1 84 ? -7.860 -0.544 2.487 1.00 98.06 84 ALA A O 1
ATOM 677 N N . LYS A 1 85 ? -8.675 0.761 0.843 1.00 96.44 85 LYS A N 1
ATOM 678 C CA . LYS A 1 85 ? -8.197 -0.079 -0.256 1.00 96.44 85 LYS A CA 1
ATOM 679 C C . LYS A 1 85 ? -6.707 0.145 -0.485 1.00 96.44 85 LYS A C 1
ATOM 681 O O . LYS A 1 85 ? -6.174 1.224 -0.220 1.00 96.44 85 LYS A O 1
ATOM 686 N N . VAL A 1 86 ? -6.045 -0.842 -1.083 1.00 95.12 86 VAL A N 1
ATOM 687 C CA . VAL A 1 86 ? -4.632 -0.732 -1.484 1.00 95.12 86 VAL A CA 1
ATOM 688 C C . VAL A 1 86 ? -4.406 0.478 -2.387 1.00 95.12 86 VAL A C 1
ATOM 690 O O . VAL A 1 86 ? -3.544 1.304 -2.095 1.00 95.12 86 VAL A O 1
ATOM 693 N N . GLY A 1 87 ? -5.227 0.636 -3.430 1.00 93.25 87 GLY A N 1
ATOM 694 C CA . GLY A 1 87 ? -5.133 1.773 -4.348 1.00 93.25 87 GLY A CA 1
ATOM 695 C C . GLY A 1 87 ? -5.296 3.129 -3.654 1.00 93.25 87 GLY A C 1
ATOM 696 O O . GLY A 1 87 ? -4.559 4.060 -3.963 1.00 93.25 87 GLY A O 1
ATOM 697 N N . GLN A 1 88 ? -6.183 3.227 -2.656 1.00 95.94 88 GLN A N 1
ATOM 698 C CA . GLN A 1 88 ? -6.362 4.450 -1.866 1.00 95.94 88 GLN A CA 1
ATOM 699 C C . GLN A 1 88 ? -5.115 4.765 -1.033 1.00 95.94 88 GLN A C 1
ATOM 701 O O . GLN A 1 88 ? -4.691 5.916 -0.996 1.00 95.94 88 GLN A O 1
ATOM 706 N N . LEU A 1 89 ? -4.483 3.759 -0.413 1.00 96.50 89 LEU A N 1
ATOM 707 C CA . LEU A 1 89 ? -3.228 3.959 0.320 1.00 96.50 89 LEU A CA 1
ATOM 708 C C . LEU A 1 89 ? -2.095 4.420 -0.610 1.00 96.50 89 LEU A C 1
ATOM 710 O O . LEU A 1 89 ? -1.339 5.320 -0.246 1.00 96.50 89 LEU A O 1
ATOM 714 N N . TYR A 1 90 ? -1.973 3.825 -1.802 1.00 94.31 90 TYR A N 1
ATOM 715 C CA . TYR A 1 90 ? -0.979 4.244 -2.796 1.00 94.31 90 TYR A CA 1
ATOM 716 C C . TYR A 1 90 ? -1.230 5.668 -3.299 1.00 94.31 90 TYR A C 1
ATOM 718 O O . TYR A 1 90 ? -0.276 6.436 -3.413 1.00 94.31 90 TYR A O 1
ATOM 726 N N . ALA A 1 91 ? -2.488 6.028 -3.562 1.00 94.44 91 ALA A N 1
ATOM 727 C CA . ALA A 1 91 ? -2.864 7.385 -3.942 1.00 94.44 91 ALA A CA 1
ATOM 728 C C . ALA A 1 91 ? -2.525 8.383 -2.826 1.00 94.44 91 ALA A C 1
ATOM 730 O O . ALA A 1 91 ? -1.817 9.348 -3.086 1.00 94.44 91 ALA A O 1
ATOM 731 N N . ALA A 1 92 ? -2.908 8.104 -1.577 1.00 96.12 92 ALA A N 1
ATOM 732 C CA . ALA A 1 92 ? -2.591 8.965 -0.437 1.00 96.12 92 ALA A CA 1
ATOM 733 C C . ALA A 1 92 ? -1.076 9.100 -0.201 1.00 96.12 92 ALA A C 1
ATOM 735 O O . ALA A 1 92 ? -0.577 10.183 0.084 1.00 96.12 92 ALA A O 1
ATOM 736 N N . TRP A 1 93 ? -0.308 8.019 -0.357 1.00 95.00 93 TRP A N 1
ATOM 737 C CA . TRP A 1 93 ? 1.157 8.074 -0.293 1.00 95.00 93 TRP A CA 1
ATOM 738 C C . TRP A 1 93 ? 1.753 8.965 -1.388 1.00 95.00 93 TRP A C 1
ATOM 740 O O . TRP A 1 93 ? 2.685 9.727 -1.132 1.00 95.00 93 TRP A O 1
ATOM 750 N N . LYS A 1 94 ? 1.244 8.844 -2.618 1.00 92.25 94 LYS A N 1
ATOM 751 C CA . LYS A 1 94 ? 1.829 9.490 -3.795 1.00 92.25 94 LYS A CA 1
ATOM 752 C C . LYS A 1 94 ? 1.390 10.945 -3.969 1.00 92.25 94 LYS A C 1
ATOM 754 O O . LYS A 1 94 ? 2.210 11.749 -4.403 1.00 92.25 94 LYS A O 1
ATOM 759 N N . ILE A 1 95 ? 0.125 11.243 -3.685 1.00 93.38 95 ILE A N 1
ATOM 760 C CA . ILE A 1 95 ? -0.535 12.530 -3.942 1.00 93.38 95 ILE A CA 1
ATOM 761 C C . ILE A 1 95 ? -0.578 13.353 -2.653 1.00 93.38 95 ILE A C 1
ATOM 763 O O . ILE A 1 95 ? -0.044 14.456 -2.621 1.00 93.38 95 ILE A O 1
ATOM 767 N N . ASP A 1 96 ? -1.107 12.778 -1.570 1.00 94.50 96 ASP A N 1
ATOM 768 C CA . ASP A 1 96 ? -1.273 13.480 -0.284 1.00 94.50 96 ASP A CA 1
ATOM 769 C C . ASP A 1 96 ? -0.015 13.427 0.598 1.00 94.50 96 ASP A C 1
ATOM 771 O O . ASP A 1 96 ? -0.017 13.907 1.732 1.00 94.50 96 ASP A O 1
ATOM 775 N N . LEU A 1 97 ? 1.063 12.812 0.098 1.00 95.25 97 LEU A N 1
ATOM 776 C CA . LEU A 1 97 ? 2.331 12.618 0.806 1.00 95.25 97 LEU A CA 1
ATOM 777 C C . LEU A 1 97 ? 2.158 11.933 2.175 1.00 95.25 97 LEU A C 1
ATOM 779 O O . LEU A 1 97 ? 2.872 12.234 3.136 1.00 95.25 97 LEU A O 1
ATOM 783 N N . LEU A 1 98 ? 1.229 10.976 2.266 1.00 96.44 98 LEU A N 1
ATOM 784 C CA . LEU A 1 98 ? 0.995 10.211 3.487 1.00 96.44 98 LEU A CA 1
ATOM 785 C C . LEU A 1 98 ? 2.238 9.385 3.861 1.00 96.44 98 LEU A C 1
ATOM 787 O O . LEU A 1 98 ? 2.584 8.409 3.195 1.00 96.44 98 LEU A O 1
ATOM 791 N N . ASP A 1 99 ? 2.870 9.751 4.975 1.00 95.56 99 ASP A N 1
ATOM 792 C CA . ASP A 1 99 ? 4.091 9.136 5.499 1.00 95.56 99 ASP A CA 1
ATOM 793 C C . ASP A 1 99 ? 3.854 8.573 6.907 1.00 95.56 99 ASP A C 1
ATOM 795 O O . ASP A 1 99 ? 3.549 9.307 7.854 1.00 95.56 99 ASP A O 1
ATOM 799 N N . ARG A 1 100 ? 3.968 7.250 7.071 1.00 95.44 100 ARG A N 1
ATOM 800 C CA . ARG A 1 100 ? 3.710 6.585 8.352 1.00 95.44 100 ARG A CA 1
ATOM 801 C C . ARG A 1 100 ? 4.506 5.289 8.499 1.00 95.44 100 ARG A C 1
ATOM 803 O O . ARG A 1 100 ? 4.385 4.359 7.713 1.00 95.44 100 ARG A O 1
ATOM 810 N N . CYS A 1 101 ? 5.254 5.193 9.594 1.00 93.75 101 CYS A N 1
ATOM 811 C CA . CYS A 1 101 ? 6.055 4.022 9.963 1.00 93.75 101 CYS A CA 1
ATOM 812 C C . CYS A 1 101 ? 5.268 2.971 10.770 1.00 93.75 101 CYS A C 1
ATOM 814 O O . CYS A 1 101 ? 5.823 2.273 11.612 1.00 93.75 101 CYS A O 1
ATOM 816 N N . ASP A 1 102 ? 3.963 2.862 10.533 1.00 94.50 102 ASP A N 1
ATOM 817 C CA . ASP A 1 102 ? 3.093 1.945 11.263 1.00 94.50 102 ASP A CA 1
ATOM 818 C C . ASP A 1 102 ? 2.344 1.055 10.280 1.00 94.50 102 ASP A C 1
ATOM 820 O O . ASP A 1 102 ? 1.555 1.523 9.455 1.00 94.50 102 ASP A O 1
ATOM 824 N N . ALA A 1 103 ? 2.597 -0.247 10.386 1.00 95.50 103 ALA A N 1
ATOM 825 C CA . ALA A 1 103 ? 1.914 -1.272 9.618 1.00 95.50 103 ALA A CA 1
ATOM 826 C C . ALA A 1 103 ? 0.433 -1.357 10.014 1.00 95.50 103 ALA A C 1
ATOM 828 O O . ALA A 1 103 ? 0.097 -1.454 11.202 1.00 95.50 103 ALA A O 1
ATOM 829 N N . GLY A 1 104 ? -0.449 -1.337 9.015 1.00 97.19 104 GLY A N 1
ATOM 830 C CA . GLY A 1 104 ? -1.892 -1.396 9.211 1.00 97.19 104 GLY A CA 1
ATOM 831 C C . GLY A 1 104 ? -2.596 -2.258 8.173 1.00 97.19 104 GLY A C 1
ATOM 832 O O . GLY A 1 104 ? -2.110 -2.417 7.054 1.00 97.19 104 GLY A O 1
ATOM 833 N N . TRP A 1 105 ? -3.737 -2.812 8.576 1.00 98.25 105 TRP A N 1
ATOM 834 C CA . TRP A 1 105 ? -4.620 -3.588 7.712 1.00 98.25 105 TRP A CA 1
ATOM 835 C C . TRP A 1 105 ? -5.229 -2.732 6.596 1.00 98.25 105 TRP A C 1
ATOM 837 O O . TRP A 1 105 ? -5.555 -1.560 6.817 1.00 98.25 105 TRP A O 1
ATOM 847 N N . LEU A 1 106 ? -5.417 -3.363 5.436 1.00 98.25 106 LEU A N 1
ATOM 848 C CA . LEU A 1 106 ? -6.145 -2.866 4.266 1.00 98.25 106 LEU A CA 1
ATOM 849 C C . LEU A 1 106 ? -7.246 -3.850 3.854 1.00 98.25 106 LEU A C 1
ATOM 851 O O . LEU A 1 106 ? -7.240 -4.996 4.293 1.00 98.25 106 LEU A O 1
ATOM 855 N N . GLU A 1 107 ? -8.168 -3.417 2.993 1.00 97.62 107 GLU A N 1
ATOM 856 C CA . GLU A 1 107 ? -9.360 -4.179 2.568 1.00 97.62 107 GLU A CA 1
ATOM 857 C C . GLU A 1 107 ? -9.058 -5.561 1.949 1.00 97.62 107 GLU A C 1
ATOM 859 O O . GLU A 1 107 ? -9.817 -6.510 2.134 1.00 97.62 107 GLU A O 1
ATOM 864 N N . ASP A 1 108 ? -7.927 -5.728 1.258 1.00 96.25 108 ASP A N 1
ATOM 865 C CA . ASP A 1 108 ? -7.513 -7.028 0.702 1.00 96.25 108 ASP A CA 1
ATOM 866 C C . ASP A 1 108 ? -7.048 -8.018 1.793 1.00 96.25 108 ASP A C 1
ATOM 868 O O . ASP A 1 108 ? -6.820 -9.205 1.543 1.00 96.25 108 ASP A O 1
ATOM 872 N N . GLY A 1 109 ? -6.931 -7.552 3.038 1.00 97.06 109 GLY A N 1
ATOM 873 C CA . GLY A 1 109 ? -6.362 -8.297 4.149 1.00 97.06 109 GLY A CA 1
ATOM 874 C C . GLY A 1 109 ? -4.841 -8.333 4.142 1.00 97.06 109 GLY A C 1
ATOM 875 O O . GLY A 1 109 ? -4.260 -9.132 4.875 1.00 97.06 109 GLY A O 1
ATOM 876 N N . SER A 1 110 ? -4.193 -7.499 3.332 1.00 97.44 110 SER A N 1
ATOM 877 C CA . SER A 1 110 ? -2.764 -7.263 3.456 1.00 97.44 110 SER A CA 1
ATOM 878 C C . SER A 1 110 ? -2.472 -6.265 4.575 1.00 97.44 110 SER A C 1
ATOM 880 O O . SER A 1 110 ? -3.339 -5.510 5.028 1.00 97.44 110 SER A O 1
ATOM 882 N N . VAL A 1 111 ? -1.222 -6.260 5.027 1.00 97.38 111 VAL A N 1
ATOM 883 C CA . VAL A 1 111 ? -0.727 -5.302 6.016 1.00 97.38 111 VAL A CA 1
ATOM 884 C C . VAL A 1 111 ? 0.367 -4.466 5.388 1.00 97.38 111 VAL A C 1
ATOM 886 O O . VAL A 1 111 ? 1.416 -4.993 5.013 1.00 97.38 111 VAL A O 1
ATOM 889 N N . ARG A 1 112 ? 0.136 -3.156 5.281 1.00 96.56 112 ARG A N 1
ATOM 890 C CA . ARG A 1 112 ? 1.030 -2.235 4.570 1.00 96.56 112 ARG A CA 1
ATOM 891 C C . ARG A 1 112 ? 1.288 -0.952 5.348 1.00 96.56 112 ARG A C 1
ATOM 893 O O . ARG A 1 112 ? 0.603 -0.671 6.328 1.00 96.56 112 ARG A O 1
ATOM 900 N N . TYR A 1 113 ? 2.295 -0.188 4.933 1.00 95.94 113 TYR A N 1
ATOM 901 C CA . TYR A 1 113 ? 2.569 1.158 5.443 1.00 95.94 113 TYR A CA 1
ATOM 902 C C . TYR A 1 113 ? 3.307 2.023 4.405 1.00 95.94 113 TYR A C 1
ATOM 904 O O . TYR A 1 113 ? 4.212 1.519 3.732 1.00 95.94 113 TYR A O 1
ATOM 912 N N . PRO A 1 114 ? 2.932 3.303 4.235 1.00 96.19 114 PRO A N 1
ATOM 913 C CA . PRO A 1 114 ? 3.521 4.194 3.245 1.00 96.19 114 PRO A CA 1
ATOM 914 C C . PRO A 1 114 ? 4.709 4.983 3.812 1.00 96.19 114 PRO A C 1
ATOM 916 O O . PRO A 1 114 ? 4.624 5.544 4.901 1.00 96.19 114 PRO A O 1
ATOM 919 N N . ILE A 1 115 ? 5.813 5.055 3.064 1.00 95.38 115 ILE A N 1
ATOM 920 C CA . ILE A 1 115 ? 7.001 5.840 3.429 1.00 95.38 115 ILE A CA 1
ATOM 921 C C . ILE A 1 115 ? 7.310 6.840 2.319 1.00 95.38 115 ILE A C 1
ATOM 923 O O . ILE A 1 115 ? 7.691 6.450 1.211 1.00 95.38 115 ILE A O 1
ATOM 927 N N . VAL A 1 116 ? 7.153 8.128 2.608 1.00 94.19 116 VAL A N 1
ATOM 928 C CA . VAL A 1 116 ? 7.573 9.224 1.716 1.00 94.19 116 VAL A CA 1
ATOM 929 C C . VAL A 1 116 ? 9.009 9.616 2.025 1.00 94.19 116 VAL A C 1
ATOM 931 O O . VAL A 1 116 ? 9.815 9.712 1.106 1.00 94.19 116 VAL A O 1
ATOM 934 N N . ASN A 1 117 ? 9.339 9.770 3.310 1.00 92.25 117 ASN A N 1
ATOM 935 C CA . ASN A 1 117 ? 10.668 10.159 3.772 1.00 92.25 117 ASN A CA 1
ATOM 936 C C . ASN A 1 117 ? 11.401 8.926 4.328 1.00 92.25 117 ASN A C 1
ATOM 938 O O . ASN A 1 117 ? 11.080 8.470 5.437 1.00 92.25 117 ASN A O 1
ATOM 942 N N . PRO A 1 118 ? 12.357 8.345 3.576 1.00 88.50 118 PRO A N 1
ATOM 943 C CA . PRO A 1 118 ? 13.034 7.122 3.983 1.00 88.50 118 PRO A CA 1
ATOM 944 C C . PRO A 1 118 ? 13.841 7.322 5.261 1.00 88.50 118 PRO A C 1
ATOM 946 O O . PRO A 1 118 ? 14.499 8.342 5.457 1.00 88.50 118 PRO A O 1
ATOM 949 N N . ARG A 1 119 ? 13.804 6.324 6.144 1.00 90.25 119 ARG A N 1
ATOM 950 C CA . ARG A 1 119 ? 14.509 6.354 7.430 1.00 90.25 119 ARG A CA 1
ATOM 951 C C . ARG A 1 119 ? 14.841 4.941 7.882 1.00 90.25 119 ARG A C 1
ATOM 953 O O . ARG A 1 119 ? 14.064 4.013 7.660 1.00 90.25 119 ARG A O 1
ATOM 960 N N . ALA A 1 120 ? 15.983 4.782 8.551 1.00 83.06 120 ALA A N 1
ATOM 961 C CA . ALA A 1 120 ? 16.583 3.473 8.835 1.00 83.06 120 ALA A CA 1
ATOM 962 C C . ALA A 1 120 ? 15.625 2.473 9.513 1.00 83.06 120 ALA A C 1
ATOM 964 O O . ALA A 1 120 ? 15.620 1.296 9.168 1.00 83.06 120 ALA A O 1
ATOM 965 N N . LYS A 1 121 ? 14.768 2.940 10.431 1.00 86.38 121 LYS A N 1
ATOM 966 C CA . LYS A 1 121 ? 13.821 2.088 11.174 1.00 86.38 121 LYS A CA 1
ATOM 967 C C . LYS A 1 121 ? 12.490 1.829 10.448 1.00 86.38 121 LYS A C 1
ATOM 969 O O . LYS A 1 121 ? 11.679 1.063 10.952 1.00 86.38 121 LYS A O 1
ATOM 974 N N . CYS A 1 122 ? 12.255 2.443 9.285 1.00 85.69 122 CYS A N 1
ATOM 975 C CA . CYS A 1 122 ? 10.946 2.470 8.625 1.00 85.69 122 CYS A CA 1
ATOM 976 C C . CYS A 1 122 ? 11.057 2.157 7.133 1.00 85.69 122 CYS A C 1
ATOM 978 O O . CYS A 1 122 ? 10.930 3.033 6.283 1.00 85.69 122 CYS A O 1
ATOM 980 N N . GLY A 1 123 ? 11.288 0.888 6.801 1.00 72.00 123 GLY A N 1
ATOM 981 C CA . GLY A 1 123 ? 11.180 0.432 5.415 1.00 72.00 123 GLY A CA 1
ATOM 982 C C . GLY A 1 123 ? 12.418 0.650 4.541 1.00 72.00 123 GLY A C 1
ATOM 983 O O . GLY A 1 123 ? 12.331 0.395 3.340 1.00 72.00 123 GLY A O 1
ATOM 984 N N . GLY A 1 124 ? 13.567 1.041 5.097 1.00 82.06 124 GLY A N 1
ATOM 985 C CA . GLY A 1 124 ? 14.849 1.073 4.381 1.00 82.06 124 GLY A CA 1
ATOM 986 C C . GLY A 1 124 ? 15.150 2.402 3.666 1.00 82.06 124 GLY A C 1
ATOM 987 O O . GLY A 1 124 ? 14.606 3.432 4.058 1.00 82.06 124 GLY A O 1
ATOM 988 N N . PRO A 1 125 ? 16.042 2.396 2.653 1.00 84.12 125 PRO A N 1
ATOM 989 C CA . PRO A 1 125 ? 16.627 3.623 2.097 1.00 84.12 125 PRO A CA 1
ATOM 990 C C . PRO A 1 125 ? 15.762 4.327 1.044 1.00 84.12 125 PRO A C 1
ATOM 992 O O . PRO A 1 125 ? 15.978 5.502 0.779 1.00 84.12 125 PRO A O 1
ATOM 995 N N . ASP A 1 126 ? 14.791 3.632 0.448 1.00 85.62 126 ASP A N 1
ATOM 996 C CA . ASP A 1 126 ? 13.976 4.164 -0.650 1.00 85.62 126 ASP A CA 1
ATOM 997 C C . ASP A 1 126 ? 12.539 4.470 -0.201 1.00 85.62 126 ASP A C 1
ATOM 999 O O . ASP A 1 126 ? 11.999 3.724 0.622 1.00 85.62 126 ASP A O 1
ATOM 1003 N N . PRO A 1 127 ? 11.850 5.458 -0.793 1.00 89.88 127 PRO A N 1
ATOM 1004 C CA . PRO A 1 127 ? 10.427 5.666 -0.547 1.00 89.88 127 PRO A CA 1
ATOM 1005 C C . PRO A 1 127 ? 9.581 4.512 -1.115 1.00 89.88 127 PRO A C 1
ATOM 1007 O O . PRO A 1 127 ? 10.040 3.684 -1.916 1.00 89.88 127 PRO A O 1
ATOM 1010 N N . GLY A 1 128 ? 8.328 4.430 -0.678 1.00 90.88 128 GLY A N 1
ATOM 1011 C CA . GLY A 1 128 ? 7.347 3.474 -1.184 1.00 90.88 128 GLY A CA 1
ATOM 1012 C C . GLY A 1 128 ? 6.385 2.956 -0.126 1.00 90.88 128 GLY A C 1
ATOM 1013 O O . GLY A 1 128 ? 6.638 3.038 1.074 1.00 90.88 128 GLY A O 1
ATOM 1014 N N . VAL A 1 129 ? 5.309 2.331 -0.594 1.00 93.38 129 VAL A N 1
ATOM 1015 C CA . VAL A 1 129 ? 4.443 1.502 0.246 1.00 93.38 129 VAL A CA 1
ATOM 1016 C C . VAL A 1 129 ? 5.137 0.164 0.497 1.00 93.38 129 VAL A C 1
ATOM 1018 O O . VAL A 1 129 ? 5.587 -0.513 -0.429 1.00 93.38 129 VAL A O 1
ATOM 1021 N N . ARG A 1 130 ? 5.290 -0.195 1.768 1.00 92.44 130 ARG A N 1
ATOM 1022 C CA . ARG A 1 130 ? 5.860 -1.466 2.221 1.00 92.44 130 ARG A CA 1
ATOM 1023 C C . ARG A 1 130 ? 4.741 -2.405 2.630 1.00 92.44 130 ARG A C 1
ATOM 1025 O O . ARG A 1 130 ? 3.733 -1.942 3.148 1.00 92.44 130 ARG A O 1
ATOM 1032 N N . SER A 1 131 ? 4.934 -3.706 2.443 1.00 92.38 131 SER A N 1
ATOM 1033 C CA . SER A 1 131 ? 3.978 -4.727 2.877 1.00 92.38 131 SER A CA 1
ATOM 1034 C C . SER A 1 131 ? 4.652 -5.792 3.728 1.00 92.38 131 SER A C 1
ATOM 1036 O O . SER A 1 131 ? 5.797 -6.170 3.475 1.00 92.38 131 SER A O 1
ATOM 1038 N N . TYR A 1 132 ? 3.904 -6.293 4.704 1.00 93.44 132 TYR A N 1
ATOM 1039 C CA . TYR A 1 132 ? 4.173 -7.531 5.431 1.00 93.44 132 TYR A CA 1
ATOM 1040 C C . TYR A 1 132 ? 3.403 -8.724 4.842 1.00 93.44 132 TYR A C 1
ATOM 1042 O O . TYR A 1 132 ? 3.388 -9.800 5.431 1.00 93.44 132 TYR A O 1
ATOM 1050 N N . GLY A 1 133 ? 2.783 -8.548 3.673 1.00 93.88 133 GLY A N 1
ATOM 1051 C CA . GLY A 1 133 ? 2.008 -9.580 2.996 1.00 93.88 133 GLY A CA 1
ATOM 1052 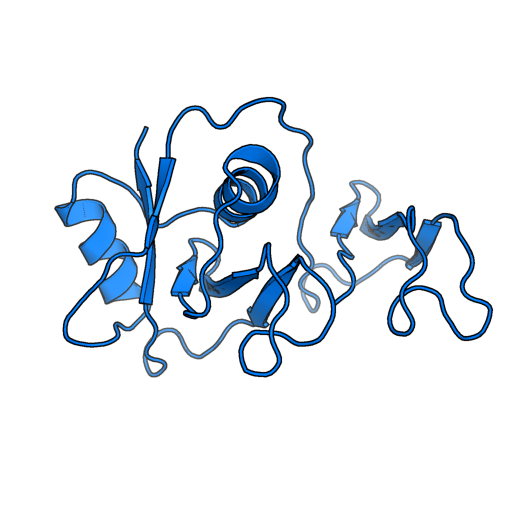C C . GLY A 1 133 ? 0.628 -9.757 3.620 1.00 93.88 133 GLY A C 1
ATOM 1053 O O . GLY A 1 133 ? 0.008 -8.781 4.046 1.00 93.88 133 GLY A O 1
ATOM 1054 N N . PHE A 1 134 ? 0.166 -11.006 3.657 1.00 96.00 134 PHE A N 1
ATOM 1055 C CA . PHE A 1 134 ? -1.167 -11.411 4.110 1.00 96.00 134 PHE A CA 1
ATOM 1056 C C . PHE A 1 134 ? -1.057 -12.265 5.383 1.00 96.00 134 PHE A C 1
ATOM 1058 O O . PHE A 1 134 ? -1.104 -13.494 5.307 1.00 96.00 134 PHE A O 1
ATOM 1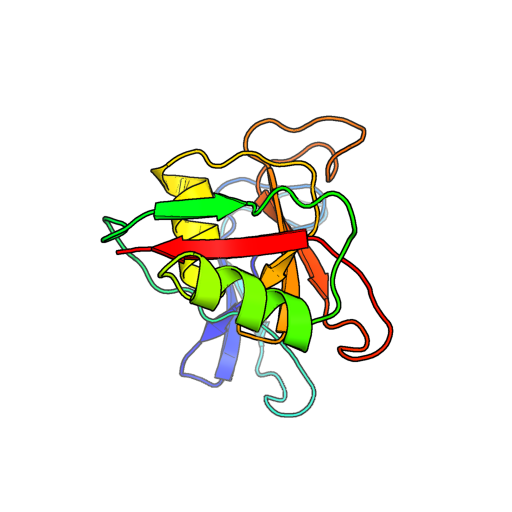065 N N . PRO A 1 135 ? -0.842 -11.648 6.557 1.00 96.94 135 PRO A N 1
ATOM 1066 C CA . PRO A 1 135 ? -0.738 -12.389 7.808 1.00 96.94 135 PRO A CA 1
ATOM 1067 C C . PRO A 1 135 ? -2.093 -12.982 8.236 1.00 96.94 135 PRO A C 1
ATOM 1069 O O . PRO A 1 135 ? -3.150 -12.589 7.741 1.00 96.94 135 PRO A O 1
ATOM 1072 N N . ASP A 1 136 ? -2.071 -13.923 9.189 1.00 97.62 136 ASP A N 1
ATOM 1073 C CA . ASP A 1 136 ? -3.284 -14.556 9.727 1.00 97.62 136 ASP A CA 1
ATOM 1074 C C . ASP A 1 136 ? -4.259 -13.499 10.276 1.00 97.62 136 ASP A C 1
ATOM 1076 O O . ASP A 1 136 ? -3.992 -12.835 11.281 1.00 97.62 136 ASP A O 1
ATOM 1080 N N . LYS A 1 137 ? -5.418 -13.374 9.621 1.00 97.56 137 LYS A N 1
ATOM 1081 C CA . LYS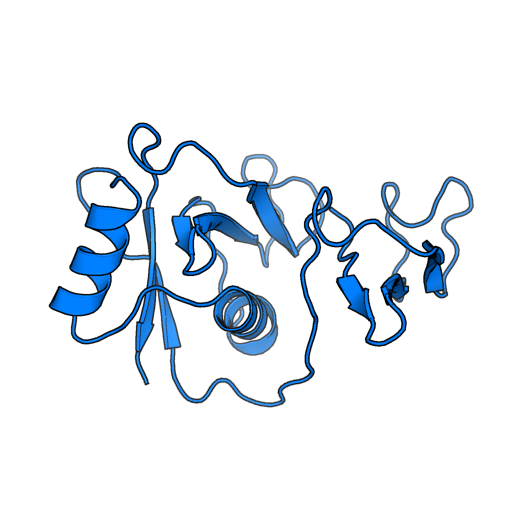 A 1 137 ? -6.443 -12.357 9.906 1.00 97.56 137 LYS A CA 1
ATOM 1082 C C . LYS A 1 137 ? -7.024 -12.436 11.321 1.00 97.56 137 LYS A C 1
ATOM 1084 O O . LYS A 1 137 ? -7.552 -11.436 11.808 1.00 97.56 137 LYS A O 1
ATOM 1089 N N . LYS A 1 138 ? -6.970 -13.607 11.963 1.00 97.00 138 LYS A N 1
ATOM 1090 C CA . LYS A 1 138 ? -7.530 -13.853 13.300 1.00 97.00 138 LYS A CA 1
ATOM 1091 C C . LYS A 1 138 ? -6.495 -13.627 14.398 1.00 97.00 138 LYS A C 1
ATOM 1093 O O . LYS A 1 138 ? -6.863 -13.186 15.484 1.00 97.00 138 LYS A O 1
ATOM 1098 N N . ARG A 1 139 ? -5.225 -13.945 14.129 1.00 96.12 139 ARG A N 1
ATOM 1099 C CA . ARG A 1 139 ? -4.152 -13.945 15.139 1.00 96.12 139 ARG A CA 1
ATOM 1100 C C . ARG A 1 139 ? -3.266 -12.707 15.094 1.00 96.12 139 ARG A C 1
ATOM 1102 O O . ARG A 1 139 ? -2.804 -12.257 16.139 1.00 96.12 139 ARG A O 1
ATOM 1109 N N . ALA A 1 140 ? -2.992 -12.177 13.906 1.00 97.19 140 ALA A N 1
ATOM 1110 C CA . ALA A 1 140 ? -2.060 -11.073 13.758 1.00 97.19 140 ALA A CA 1
ATOM 1111 C C . ALA A 1 140 ? -2.705 -9.742 14.167 1.00 97.19 140 ALA A C 1
ATOM 1113 O O . ALA A 1 140 ? -3.890 -9.510 13.929 1.00 97.19 140 ALA A O 1
ATOM 1114 N N . LEU A 1 141 ? -1.914 -8.862 14.785 1.00 96.38 141 LEU A N 1
ATOM 1115 C CA . LEU A 1 141 ? -2.389 -7.593 15.333 1.00 96.38 141 LEU A CA 1
ATOM 1116 C C . LEU A 1 141 ? -1.601 -6.423 14.741 1.00 96.38 141 LEU A C 1
ATOM 1118 O O . LEU A 1 141 ? -0.384 -6.333 14.919 1.00 96.38 141 LEU A O 1
ATOM 1122 N N . TYR A 1 142 ? -2.307 -5.490 14.101 1.00 96.44 142 TYR A N 1
ATOM 1123 C CA . TYR A 1 142 ? -1.740 -4.296 13.461 1.00 96.44 142 TYR A CA 1
ATOM 1124 C C . TYR A 1 142 ? -2.630 -3.065 13.662 1.00 96.44 142 TYR A C 1
ATOM 1126 O O . TYR A 1 142 ? -3.669 -3.132 14.317 1.00 96.44 142 TYR A O 1
ATOM 1134 N N . GLY A 1 143 ? -2.208 -1.911 13.144 1.00 96.75 143 GLY A N 1
ATOM 1135 C CA . GLY A 1 143 ? -3.103 -0.762 13.027 1.00 96.75 143 GLY A CA 1
ATOM 1136 C C . GLY A 1 143 ? -4.149 -0.948 11.926 1.00 96.75 143 GLY A C 1
ATOM 1137 O O . GLY A 1 143 ? -4.264 -2.016 11.326 1.00 96.75 143 GLY A O 1
ATOM 1138 N N . ALA A 1 144 ? -4.877 0.119 11.617 1.00 97.44 144 ALA A N 1
ATOM 1139 C CA . ALA A 1 144 ? -5.824 0.148 10.509 1.00 97.44 144 ALA A CA 1
ATOM 1140 C C . ALA A 1 144 ? -5.645 1.445 9.722 1.00 97.44 144 ALA A C 1
ATOM 1142 O O . ALA A 1 144 ? -5.633 2.529 10.317 1.00 97.44 144 ALA A O 1
ATOM 1143 N N . TYR A 1 145 ? -5.516 1.333 8.403 1.00 98.25 145 TYR A N 1
ATOM 1144 C CA . TYR A 1 145 ? -5.726 2.475 7.523 1.00 98.25 145 TYR A CA 1
ATOM 1145 C C . TYR A 1 145 ? -7.205 2.514 7.171 1.00 98.25 145 TYR A C 1
ATOM 1147 O O . TYR A 1 145 ? -7.764 1.528 6.697 1.00 98.25 145 TYR A O 1
ATOM 1155 N N . CYS A 1 146 ? -7.835 3.647 7.441 1.00 97.94 146 CYS A N 1
ATOM 1156 C CA . CYS A 1 146 ? -9.227 3.894 7.119 1.00 97.94 146 CYS A CA 1
ATOM 1157 C C . CYS A 1 146 ? -9.307 4.932 6.004 1.00 97.94 146 CYS A C 1
ATOM 1159 O O . CYS A 1 146 ? -8.409 5.761 5.849 1.00 97.94 146 CYS A O 1
ATOM 1161 N N . TYR A 1 147 ? -10.396 4.892 5.255 1.00 97.94 147 TYR A N 1
ATOM 1162 C CA . TYR A 1 147 ? -10.720 5.841 4.210 1.00 97.94 147 TYR A CA 1
ATOM 1163 C C . TYR A 1 147 ? -12.076 6.475 4.496 1.00 97.94 147 TYR A C 1
ATOM 1165 O O . TYR A 1 147 ? -13.022 5.788 4.894 1.00 97.94 147 TYR A O 1
ATOM 1173 N N . LYS A 1 148 ? -12.165 7.788 4.298 1.00 96.50 148 LYS A N 1
ATOM 1174 C CA . LYS A 1 148 ? -13.417 8.536 4.380 1.00 96.50 148 LYS A CA 1
ATOM 1175 C C . LYS A 1 148 ? -13.516 9.480 3.189 1.00 96.50 148 LYS A C 1
ATOM 1177 O O . LYS A 1 148 ? -12.557 10.201 2.914 1.00 96.50 148 LYS A O 1
ATOM 1182 N N . GLN A 1 149 ? -14.652 9.414 2.506 1.00 90.38 149 GLN A N 1
ATOM 1183 C CA . GLN A 1 149 ? -15.024 10.316 1.421 1.00 90.38 149 GLN A CA 1
ATOM 1184 C C . GLN A 1 149 ? -15.446 11.675 1.980 1.00 90.38 149 GLN A C 1
ATOM 1186 O O . GLN A 1 149 ? -16.111 11.685 3.045 1.00 90.38 149 GLN A O 1
#

Foldseek 3Di:
DFQWAADPVQWTKDFCPFFDPVHCDPVSDGGMDTPGHDDPVPDDHHHDDDDPDDPWDKDWDDDPWFDFQVVQQVVLVVVVWGFAAPNRQQCCCVPVVAADQFWAAHPVQWTKGFHPDDDPSRDHDDGGIDTPGRPDRVPDTGITITIDD

Radius of gyration: 16.0 Å; chains: 1; bounding box: 41×33×43 Å

Sequence (149 aa):
WCNAGWLEDGSVQYPIASPRRRCSGSDRTVGISNYGYRHKEDERYDAFCFTSNLQGSVYFRKMYRKLNYAEAMRACERSGGAIAKVGQLYAAWKIDLLDRCDAGWLEDGSVRYPIVNPRAKCGGPDPGVRSYGFPDKKRALYGAYCYKQ